Protein AF-G0ANR9-F1 (afdb_monomer_lite)

Sequence (68 aa):
MEFRFKAGSVFCYFKRLYRLLDKKRTNNHYSKVLFSMFTDLEQQVYKFYGKKYPEQGPLIKWIIKNLK

Structure (mmCIF, N/CA/C/O backbone):
data_AF-G0ANR9-F1
#
_entry.id   AF-G0ANR9-F1
#
loop_
_atom_site.group_PDB
_atom_site.id
_atom_site.type_symbol
_atom_site.label_atom_id
_atom_site.label_alt_id
_atom_site.label_comp_id
_atom_site.label_asym_id
_atom_site.label_entity_id
_atom_site.label_seq_id
_atom_site.pdbx_PDB_ins_code
_atom_site.Cartn_x
_atom_site.Cartn_y
_atom_site.Cartn_z
_atom_site.occupancy
_atom_site.B_iso_or_equiv
_atom_site.auth_seq_id
_atom_site.auth_comp_id
_atom_site.auth_asym_id
_atom_site.auth_atom_id
_atom_site.pdbx_PDB_model_num
ATOM 1 N N . MET A 1 1 ? 2.728 -10.204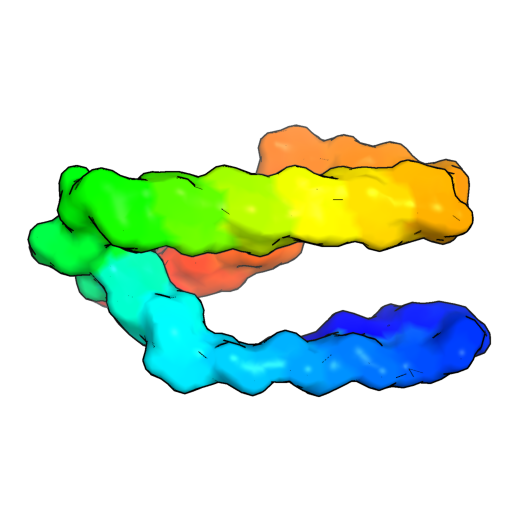 -0.806 1.00 55.47 1 MET A N 1
ATOM 2 C CA . MET A 1 1 ? 2.570 -9.275 0.328 1.00 55.47 1 MET A CA 1
ATOM 3 C C . MET A 1 1 ? 1.148 -9.470 0.820 1.00 55.47 1 MET A C 1
ATOM 5 O O . MET A 1 1 ? 0.239 -9.447 0.001 1.00 55.47 1 MET A O 1
ATOM 9 N N . GLU A 1 2 ? 0.986 -9.816 2.091 1.00 54.06 2 GLU A N 1
ATOM 10 C CA . GLU A 1 2 ? -0.306 -10.151 2.696 1.00 54.06 2 GLU A CA 1
ATOM 11 C C . GLU A 1 2 ? -0.749 -8.964 3.547 1.00 54.06 2 GLU A C 1
ATOM 13 O O . GLU A 1 2 ? -0.015 -8.544 4.443 1.00 54.06 2 GLU A O 1
ATOM 18 N N . PHE A 1 3 ? -1.926 -8.409 3.256 1.00 60.28 3 PHE A N 1
ATOM 19 C CA . PHE A 1 3 ? -2.527 -7.403 4.120 1.00 60.28 3 PHE A CA 1
ATOM 20 C C . PHE A 1 3 ? -3.458 -8.117 5.097 1.00 60.28 3 PHE A C 1
ATOM 22 O O . PHE A 1 3 ? -4.524 -8.615 4.724 1.00 60.28 3 PHE A O 1
ATOM 29 N N . ARG A 1 4 ? -3.021 -8.205 6.356 1.00 56.16 4 ARG A N 1
ATOM 30 C CA . ARG A 1 4 ? -3.837 -8.726 7.455 1.00 56.16 4 ARG A CA 1
ATOM 31 C C . ARG A 1 4 ? -4.739 -7.620 7.978 1.00 56.16 4 ARG A C 1
ATOM 33 O O . ARG A 1 4 ? -4.248 -6.598 8.459 1.00 56.16 4 ARG A O 1
ATOM 40 N N . PHE A 1 5 ? -6.045 -7.842 7.922 1.00 64.06 5 PHE A N 1
ATOM 41 C CA . PHE A 1 5 ? -7.040 -6.940 8.478 1.00 64.06 5 PHE A CA 1
ATOM 42 C C . PHE A 1 5 ? -7.797 -7.587 9.638 1.00 64.06 5 PHE A C 1
ATOM 44 O O . PHE A 1 5 ? -7.800 -8.801 9.826 1.00 64.06 5 PHE A O 1
ATOM 51 N N . LYS A 1 6 ? -8.467 -6.752 10.436 1.00 58.41 6 LYS A N 1
ATOM 52 C CA . LYS A 1 6 ? -9.191 -7.187 11.642 1.00 58.41 6 LYS A CA 1
ATOM 53 C C . LYS A 1 6 ? -10.406 -8.080 11.330 1.00 58.41 6 LYS A C 1
ATOM 55 O O . LYS A 1 6 ? -10.837 -8.822 12.198 1.00 58.41 6 LYS A O 1
ATOM 60 N N . ALA A 1 7 ? -10.936 -8.001 10.106 1.00 66.31 7 ALA A N 1
ATOM 61 C CA . ALA A 1 7 ? -12.107 -8.750 9.638 1.00 66.31 7 ALA A CA 1
ATOM 62 C C . ALA A 1 7 ? -11.767 -9.839 8.595 1.00 66.31 7 ALA A C 1
ATOM 64 O O . ALA A 1 7 ? -12.667 -10.424 8.005 1.00 66.31 7 ALA A O 1
ATOM 65 N N . GLY A 1 8 ? -10.479 -10.089 8.331 1.00 62.53 8 GLY A N 1
ATOM 66 C CA . GLY A 1 8 ? -10.033 -11.036 7.308 1.00 62.53 8 GLY A CA 1
ATOM 67 C C . GLY A 1 8 ? -8.668 -10.674 6.728 1.00 62.53 8 GLY A C 1
ATOM 68 O O . GLY A 1 8 ? -8.053 -9.681 7.109 1.00 62.53 8 GLY A O 1
ATOM 69 N N . SER A 1 9 ? -8.175 -11.472 5.787 1.00 60.75 9 SER A N 1
ATOM 70 C CA . SER A 1 9 ? -6.942 -11.174 5.050 1.00 60.75 9 SER A CA 1
ATOM 71 C C . SER A 1 9 ? -7.254 -11.011 3.569 1.00 60.75 9 SER A C 1
ATOM 73 O O . SER A 1 9 ? -8.054 -11.758 3.010 1.00 60.75 9 SER A O 1
ATOM 75 N N . VAL A 1 10 ? -6.633 -10.020 2.929 1.00 62.69 10 VAL A N 1
ATOM 76 C CA . VAL A 1 10 ? -6.682 -9.888 1.469 1.00 62.69 10 VAL A CA 1
ATOM 77 C C . VAL A 1 10 ? -5.332 -10.324 0.924 1.00 62.69 10 VAL A C 1
ATOM 79 O O . VAL A 1 10 ? -4.312 -9.650 1.106 1.00 62.69 10 VAL A O 1
ATOM 82 N N . PHE A 1 11 ? -5.330 -11.469 0.242 1.00 60.50 11 PHE A N 1
ATOM 83 C CA . PHE A 1 11 ? -4.205 -11.896 -0.578 1.00 60.50 11 PHE A CA 1
ATOM 84 C C . PHE A 1 11 ? -4.256 -11.157 -1.902 1.00 60.50 11 PHE A C 1
ATOM 86 O O . PHE A 1 11 ? -5.023 -11.478 -2.808 1.00 60.50 11 PHE A O 1
ATOM 93 N N . CYS A 1 12 ? -3.405 -10.155 -2.037 1.00 59.41 12 CYS A N 1
ATOM 94 C CA . CYS A 1 12 ? -3.234 -9.519 -3.322 1.00 59.41 12 CYS A CA 1
ATOM 95 C C . CYS A 1 12 ? -2.309 -10.387 -4.198 1.00 59.41 12 CYS A C 1
ATOM 97 O O . CYS A 1 12 ? -1.113 -10.550 -3.927 1.00 59.41 12 CYS A O 1
ATOM 99 N N . TYR A 1 13 ? -2.868 -10.962 -5.266 1.00 56.03 13 TYR A N 1
ATOM 100 C CA . TYR A 1 13 ? -2.132 -11.757 -6.253 1.00 56.03 13 TYR A CA 1
ATOM 101 C C . TYR A 1 13 ? -1.268 -10.850 -7.136 1.00 56.03 13 TYR A C 1
ATOM 103 O O . TYR A 1 13 ? -1.648 -10.377 -8.206 1.00 56.03 13 TYR A O 1
ATOM 111 N N . PHE A 1 14 ? -0.056 -10.596 -6.658 1.00 63.84 14 PHE A N 1
ATOM 112 C CA . PHE A 1 14 ? 0.830 -9.550 -7.156 1.00 63.84 14 PHE A CA 1
ATOM 113 C C . PHE A 1 14 ? 1.749 -9.942 -8.316 1.00 63.84 14 PHE A C 1
ATOM 115 O O . PHE A 1 14 ? 2.728 -9.245 -8.584 1.00 63.84 14 PHE A O 1
ATOM 122 N N . LYS A 1 15 ? 1.424 -10.989 -9.087 1.00 61.59 15 LYS A N 1
ATOM 123 C CA . LYS A 1 15 ? 2.218 -11.356 -10.279 1.00 61.59 15 LYS A CA 1
ATOM 124 C C . LYS A 1 15 ? 2.349 -10.181 -11.269 1.00 61.59 15 LYS A C 1
ATOM 126 O O . LYS A 1 15 ? 3.335 -10.088 -11.992 1.00 61.59 15 LYS A O 1
ATOM 131 N N . ARG A 1 16 ? 1.387 -9.245 -11.266 1.00 63.94 16 ARG A N 1
ATOM 132 C CA . ARG A 1 16 ? 1.418 -8.010 -12.072 1.00 63.94 16 ARG A CA 1
ATOM 133 C C . ARG A 1 16 ? 2.199 -6.847 -11.438 1.00 63.94 16 ARG A C 1
ATOM 135 O O . ARG A 1 16 ? 2.725 -6.042 -12.200 1.00 63.94 16 ARG A O 1
ATOM 142 N N . LEU A 1 17 ? 2.353 -6.772 -10.107 1.00 71.88 17 LEU A N 1
ATOM 143 C CA . LEU A 1 17 ? 3.126 -5.696 -9.452 1.00 71.88 17 LEU A CA 1
ATOM 144 C C . LEU A 1 17 ? 4.617 -5.762 -9.767 1.00 71.88 17 LEU A C 1
ATOM 146 O O . LEU A 1 17 ? 5.273 -4.728 -9.752 1.00 71.88 17 LEU A O 1
ATOM 150 N N . TYR A 1 18 ? 5.154 -6.942 -10.090 1.00 71.75 18 TYR A N 1
ATOM 151 C CA . TYR A 1 18 ? 6.555 -7.064 -10.502 1.00 71.75 18 TYR A CA 1
ATOM 152 C C . TYR A 1 18 ? 6.887 -6.139 -11.688 1.00 71.75 18 TYR A C 1
ATOM 154 O O . TYR A 1 18 ? 7.991 -5.618 -11.782 1.00 71.75 18 TYR A O 1
ATOM 162 N N . ARG A 1 19 ? 5.906 -5.845 -12.555 1.00 70.19 19 ARG A N 1
ATOM 163 C CA . ARG A 1 19 ? 6.074 -4.894 -13.665 1.00 70.19 19 ARG A CA 1
ATOM 164 C C . ARG A 1 19 ? 6.255 -3.442 -13.211 1.00 70.19 19 ARG A C 1
ATOM 166 O O . ARG A 1 19 ? 6.787 -2.659 -13.986 1.00 70.19 19 ARG A O 1
ATOM 173 N N . LEU A 1 20 ? 5.824 -3.085 -11.998 1.00 71.38 20 LEU A N 1
ATOM 174 C CA . LEU A 1 20 ? 6.057 -1.759 -11.416 1.00 71.38 20 LEU A CA 1
ATOM 175 C C . LEU A 1 20 ? 7.485 -1.599 -10.878 1.00 71.38 20 LEU A C 1
ATOM 177 O O . LEU A 1 20 ? 7.950 -0.469 -10.752 1.00 71.38 20 LEU A O 1
ATOM 181 N N . LEU A 1 21 ? 8.171 -2.711 -10.587 1.00 71.06 21 LEU A N 1
ATOM 182 C CA . LEU A 1 21 ? 9.553 -2.724 -10.097 1.00 71.06 21 LEU A CA 1
ATOM 183 C C . LEU A 1 21 ? 10.587 -2.520 -11.213 1.00 71.06 21 LEU A C 1
ATOM 185 O O . LEU A 1 21 ? 11.717 -2.139 -10.934 1.00 71.06 21 LEU A O 1
ATOM 189 N N . ASP A 1 22 ? 10.210 -2.752 -12.471 1.00 73.00 22 ASP A N 1
ATOM 190 C CA . ASP A 1 22 ? 11.076 -2.536 -13.629 1.00 73.00 22 ASP A CA 1
ATOM 191 C C . ASP A 1 22 ? 10.900 -1.110 -14.164 1.00 73.00 22 ASP A C 1
ATOM 193 O O . ASP A 1 22 ? 9.968 -0.842 -14.925 1.00 73.00 22 ASP A O 1
ATOM 197 N N . LYS A 1 23 ? 11.831 -0.210 -13.810 1.00 67.06 23 LYS A N 1
ATOM 198 C CA . LYS A 1 23 ? 11.861 1.207 -14.233 1.00 67.06 23 LYS A CA 1
ATOM 199 C C . LYS A 1 23 ? 11.610 1.412 -15.732 1.00 67.06 23 LYS A C 1
ATOM 201 O O . LYS A 1 23 ? 11.003 2.414 -16.108 1.00 67.06 23 LYS A O 1
ATOM 206 N N . LYS A 1 24 ? 12.042 0.481 -16.595 1.00 66.44 24 LYS A N 1
ATOM 207 C CA . LYS A 1 24 ? 11.834 0.577 -18.052 1.00 66.44 24 LYS A CA 1
ATOM 208 C C . LYS A 1 24 ? 10.374 0.345 -18.448 1.00 66.44 24 LYS A C 1
ATOM 210 O O . LYS A 1 24 ? 9.913 0.888 -19.447 1.00 66.44 24 LYS A O 1
ATOM 215 N N . ARG A 1 25 ? 9.632 -0.445 -17.668 1.00 63.19 25 ARG A N 1
ATOM 216 C CA . ARG A 1 25 ? 8.227 -0.812 -17.912 1.00 63.19 25 ARG A CA 1
ATOM 217 C C . ARG A 1 25 ? 7.239 -0.003 -17.071 1.00 63.19 25 ARG A C 1
ATOM 219 O O . ARG A 1 25 ? 6.063 0.071 -17.441 1.00 63.19 25 ARG A O 1
ATOM 226 N N . THR A 1 26 ? 7.684 0.652 -15.997 1.00 64.12 26 THR A N 1
ATOM 227 C CA . THR A 1 26 ? 6.830 1.493 -15.139 1.00 64.12 26 THR A CA 1
ATOM 228 C C . THR A 1 26 ? 6.305 2.739 -15.858 1.00 64.12 26 THR A C 1
ATOM 230 O O . THR A 1 26 ? 5.227 3.221 -15.522 1.00 64.12 26 THR A O 1
ATOM 233 N N . ASN A 1 27 ? 6.999 3.242 -16.888 1.00 67.00 27 ASN A N 1
ATOM 234 C CA . ASN A 1 27 ? 6.545 4.429 -17.627 1.00 67.00 27 ASN A CA 1
ATOM 235 C C . ASN A 1 27 ? 5.424 4.141 -18.648 1.00 67.00 27 ASN A C 1
ATOM 237 O O . ASN A 1 27 ? 4.865 5.071 -19.229 1.00 67.00 27 ASN A O 1
ATOM 241 N N . ASN A 1 28 ? 5.066 2.871 -18.866 1.00 78.38 28 ASN A N 1
ATOM 242 C CA . ASN A 1 28 ? 3.963 2.524 -19.755 1.00 78.38 28 ASN A CA 1
ATOM 243 C C . ASN A 1 28 ? 2.613 2.958 -19.146 1.00 78.38 28 ASN A C 1
ATOM 245 O O . ASN A 1 28 ? 2.405 2.854 -17.936 1.00 78.38 28 ASN A O 1
ATOM 249 N N . HIS A 1 29 ? 1.676 3.393 -19.990 1.00 80.12 29 HIS A N 1
ATOM 250 C CA . HIS A 1 29 ? 0.322 3.803 -19.605 1.00 80.12 29 HIS A CA 1
ATOM 251 C C . HIS A 1 29 ? -0.368 2.754 -18.721 1.00 80.12 29 HIS A C 1
ATOM 253 O O . HIS A 1 29 ? -0.910 3.078 -17.668 1.00 80.12 29 HIS A O 1
ATOM 259 N N . TYR A 1 30 ? -0.257 1.475 -19.094 1.00 77.00 30 TYR A N 1
ATOM 260 C CA . TYR A 1 30 ? -0.832 0.372 -18.323 1.00 77.00 30 TYR A CA 1
ATOM 261 C C . TYR A 1 30 ? -0.298 0.312 -16.884 1.00 77.00 30 TYR A C 1
ATOM 263 O O . TYR A 1 30 ? -1.058 0.099 -15.945 1.00 77.00 30 TYR A O 1
ATOM 271 N N . SER A 1 31 ? 1.005 0.528 -16.703 1.00 75.69 31 SER A N 1
ATOM 272 C CA . SER A 1 31 ? 1.659 0.508 -15.393 1.00 75.69 31 SER A CA 1
ATOM 273 C C . SER A 1 31 ? 1.203 1.680 -14.518 1.00 75.69 31 SER A C 1
ATOM 275 O O . SER A 1 31 ? 0.962 1.486 -13.329 1.00 75.69 31 SER A O 1
ATOM 277 N N . LYS A 1 32 ? 1.009 2.868 -15.108 1.00 81.31 32 LYS A N 1
ATOM 278 C CA . LYS A 1 32 ? 0.471 4.049 -14.410 1.00 81.31 32 LYS A CA 1
ATOM 279 C C . LYS A 1 32 ? -0.971 3.834 -13.950 1.00 81.31 32 LYS A C 1
ATOM 281 O O . LYS A 1 32 ? -1.274 4.079 -12.786 1.00 81.31 32 LYS A O 1
ATOM 286 N N . VAL A 1 33 ? -1.831 3.309 -14.827 1.00 85.25 33 VAL A N 1
ATOM 287 C CA . VAL A 1 33 ? -3.226 2.972 -14.486 1.00 85.25 33 VAL A CA 1
ATOM 288 C C . VAL A 1 33 ? -3.272 1.938 -13.362 1.00 85.25 33 VAL A C 1
ATOM 290 O O . VAL A 1 33 ? -3.992 2.118 -12.384 1.00 85.25 33 VAL A O 1
ATOM 293 N N . LEU A 1 34 ? -2.459 0.884 -13.464 1.00 82.00 34 LEU A N 1
ATOM 294 C CA . LEU A 1 34 ? -2.380 -0.168 -12.452 1.00 82.00 34 LEU A CA 1
ATOM 295 C C . LEU A 1 34 ? -1.926 0.394 -11.095 1.00 82.00 34 LEU A C 1
ATOM 297 O O . LEU A 1 34 ? -2.507 0.061 -10.067 1.00 82.00 34 LEU A O 1
ATOM 301 N N . PHE A 1 35 ? -0.924 1.276 -11.089 1.00 81.94 35 PHE A N 1
ATOM 302 C CA . PHE A 1 35 ? -0.450 1.950 -9.880 1.00 81.94 35 PHE A CA 1
ATOM 303 C C . PHE A 1 35 ? -1.524 2.848 -9.246 1.00 81.94 35 PHE A C 1
ATOM 305 O O . PHE A 1 35 ? -1.706 2.804 -8.028 1.00 81.94 35 PHE A O 1
ATOM 312 N N . SER A 1 36 ? -2.268 3.608 -10.056 1.00 84.31 36 SER A N 1
ATOM 313 C CA . SER A 1 36 ? -3.386 4.430 -9.573 1.00 84.31 36 SER A CA 1
ATOM 314 C C . SER A 1 36 ? -4.468 3.564 -8.934 1.00 84.31 36 SER A C 1
ATOM 316 O O . SER A 1 36 ? -4.819 3.796 -7.785 1.00 84.31 36 SER A O 1
ATOM 318 N N . MET A 1 37 ? -4.900 2.493 -9.613 1.00 85.38 37 MET A N 1
ATOM 319 C CA . MET A 1 37 ? -5.903 1.562 -9.082 1.00 85.38 37 MET A CA 1
ATOM 320 C C . MET A 1 37 ? -5.497 0.982 -7.723 1.00 85.38 37 MET A C 1
ATOM 322 O O . MET A 1 37 ? -6.321 0.906 -6.817 1.00 85.38 37 MET A O 1
ATOM 326 N N . PHE A 1 38 ? -4.231 0.582 -7.557 1.00 82.94 38 PHE A N 1
ATOM 327 C CA . PHE A 1 38 ? -3.753 0.066 -6.272 1.00 82.94 38 PHE A CA 1
ATOM 328 C C . PHE A 1 38 ? -3.709 1.139 -5.183 1.00 82.94 38 PHE A C 1
ATOM 330 O O . PHE A 1 38 ? -4.036 0.841 -4.038 1.00 82.94 38 PHE A O 1
ATOM 337 N N . THR A 1 39 ? -3.332 2.368 -5.535 1.00 83.69 39 THR A N 1
ATOM 338 C CA . THR A 1 39 ? -3.264 3.490 -4.590 1.00 83.69 39 THR A CA 1
ATOM 339 C C . THR A 1 39 ? -4.665 3.902 -4.132 1.00 83.69 39 THR A C 1
ATOM 341 O O . THR A 1 39 ? -4.892 4.084 -2.937 1.00 83.69 39 THR A O 1
ATOM 344 N N . ASP A 1 40 ? -5.626 3.968 -5.055 1.00 87.44 40 ASP A N 1
ATOM 345 C CA . ASP A 1 40 ? -7.030 4.257 -4.752 1.00 87.44 40 ASP A CA 1
ATOM 346 C C . ASP A 1 40 ? -7.636 3.180 -3.849 1.00 87.44 40 ASP A C 1
ATOM 348 O O . ASP A 1 40 ? -8.307 3.488 -2.862 1.00 87.44 40 ASP A O 1
ATOM 352 N N . LEU A 1 41 ? -7.353 1.907 -4.140 1.00 84.69 41 LEU A N 1
ATOM 353 C CA . LEU A 1 41 ? -7.831 0.781 -3.341 1.00 84.69 41 LEU A CA 1
ATOM 354 C C . LEU A 1 41 ? -7.218 0.800 -1.933 1.00 84.69 41 LEU A C 1
ATOM 356 O O . LEU A 1 41 ? -7.926 0.596 -0.949 1.00 84.69 41 LEU A O 1
ATOM 360 N N . GLU A 1 42 ? -5.928 1.122 -1.812 1.00 83.00 42 GLU A N 1
ATOM 361 C CA . GLU A 1 42 ? -5.263 1.299 -0.518 1.00 83.00 42 GLU A CA 1
ATOM 362 C C . GLU A 1 42 ? -5.916 2.433 0.291 1.00 83.00 42 GLU A C 1
ATOM 364 O O . GLU A 1 42 ? -6.270 2.239 1.455 1.00 83.00 42 GLU A O 1
ATOM 369 N N . GLN A 1 43 ? -6.180 3.589 -0.325 1.00 85.56 43 GLN A N 1
ATOM 370 C CA . GLN A 1 43 ? -6.880 4.698 0.329 1.00 85.56 43 GLN A CA 1
ATOM 371 C C . GLN A 1 43 ? -8.304 4.331 0.763 1.00 85.56 43 GLN A C 1
ATOM 373 O O . GLN A 1 43 ? -8.714 4.686 1.871 1.00 85.56 43 GLN A O 1
ATOM 378 N N . GLN A 1 44 ? -9.064 3.628 -0.080 1.00 85.62 44 GLN A N 1
ATOM 379 C CA . GLN A 1 44 ? -10.415 3.168 0.253 1.00 85.62 44 GLN A CA 1
ATOM 380 C C . GLN A 1 44 ? -10.406 2.212 1.444 1.00 85.62 44 GLN A C 1
ATOM 382 O O . GLN A 1 44 ? -11.233 2.348 2.341 1.00 85.62 44 GLN A O 1
ATOM 387 N N . VAL A 1 45 ? -9.436 1.300 1.505 1.00 81.31 45 VAL A N 1
ATOM 388 C CA . VAL A 1 45 ? -9.251 0.399 2.647 1.00 81.31 45 VAL A CA 1
ATOM 389 C C . VAL A 1 45 ? -8.915 1.183 3.917 1.00 81.31 45 VAL A C 1
ATOM 391 O O . VAL A 1 45 ? -9.501 0.934 4.970 1.00 81.31 45 VAL A O 1
ATOM 394 N N . TYR A 1 46 ? -8.016 2.167 3.843 1.00 84.06 46 TYR A N 1
ATOM 395 C CA . TYR A 1 46 ? -7.710 3.029 4.989 1.00 84.06 46 TYR 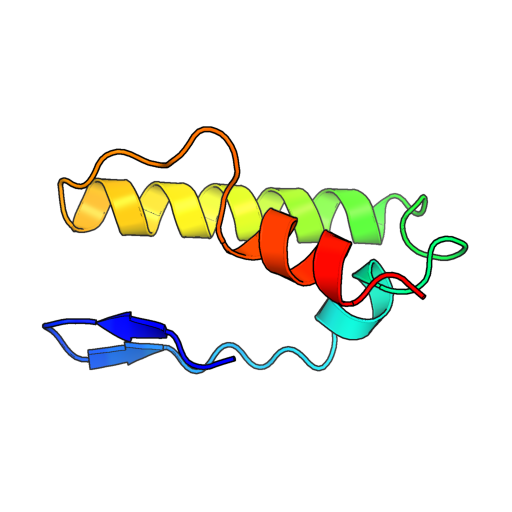A CA 1
ATOM 396 C C . TYR A 1 46 ? -8.948 3.800 5.473 1.00 84.06 46 TYR A C 1
ATOM 398 O O . TYR A 1 46 ? -9.225 3.800 6.674 1.00 84.06 46 TYR A O 1
ATOM 406 N N . LYS A 1 47 ? -9.736 4.371 4.548 1.00 86.50 47 LYS A N 1
ATOM 407 C CA . LYS A 1 47 ? -11.020 5.030 4.847 1.00 86.50 47 LYS A CA 1
ATOM 408 C C . LYS A 1 47 ? -12.027 4.070 5.482 1.00 86.50 47 LYS A C 1
ATOM 410 O O . LYS A 1 47 ? -12.641 4.431 6.479 1.00 86.50 47 LYS A O 1
ATOM 415 N N . PHE A 1 48 ? -12.154 2.850 4.959 1.00 83.44 48 PHE A N 1
ATOM 416 C CA . PHE A 1 48 ? -13.044 1.816 5.493 1.00 83.44 48 PHE A CA 1
ATOM 417 C C . PHE A 1 48 ? -12.727 1.480 6.957 1.00 83.44 48 PHE A C 1
ATOM 419 O O . PHE A 1 48 ? -13.629 1.333 7.774 1.00 83.44 48 PHE A O 1
ATOM 426 N N . TYR A 1 49 ? -11.442 1.429 7.317 1.00 80.38 49 TYR A N 1
ATOM 427 C CA . TYR A 1 49 ? -11.005 1.213 8.699 1.00 80.38 49 TYR A CA 1
ATOM 428 C C . TYR A 1 49 ? -10.955 2.490 9.556 1.00 80.38 49 TYR A C 1
ATOM 430 O O . TYR A 1 49 ? -10.479 2.428 10.691 1.00 80.38 49 TYR A O 1
ATOM 438 N N . GLY A 1 50 ? -11.391 3.644 9.036 1.00 83.81 50 GLY A N 1
ATOM 439 C CA . GLY A 1 50 ? -11.328 4.930 9.739 1.00 83.81 50 GLY A CA 1
ATOM 440 C C . GLY A 1 50 ? -9.900 5.397 10.051 1.00 83.81 50 GLY A C 1
ATOM 441 O O . GLY A 1 50 ? -9.689 6.176 10.979 1.00 83.81 50 GLY A O 1
ATOM 442 N N . LYS A 1 51 ? -8.897 4.901 9.316 1.00 83.56 51 LYS A N 1
ATOM 443 C CA . LYS A 1 51 ? -7.478 5.223 9.522 1.00 83.56 51 LYS A CA 1
ATOM 444 C C . LYS A 1 51 ? -7.026 6.318 8.560 1.00 83.56 51 LYS A C 1
ATOM 446 O O . LYS A 1 51 ? -7.426 6.348 7.399 1.00 83.56 51 LYS A O 1
ATOM 451 N N . LYS A 1 52 ? -6.115 7.182 9.018 1.00 83.94 52 LYS A N 1
ATOM 452 C CA . LYS A 1 52 ? -5.448 8.156 8.142 1.00 83.94 52 LYS A CA 1
ATOM 453 C C . LYS A 1 52 ? -4.485 7.441 7.198 1.00 83.94 52 LYS A C 1
ATOM 455 O O . LYS A 1 52 ? -3.644 6.660 7.645 1.00 83.94 52 LYS A O 1
ATOM 460 N N . TYR A 1 53 ? -4.618 7.722 5.907 1.00 80.88 53 TYR A N 1
ATOM 461 C CA . TYR A 1 53 ? -3.669 7.273 4.898 1.00 80.88 53 TYR A CA 1
ATOM 462 C C . TYR A 1 53 ? -2.344 8.042 5.073 1.00 80.88 53 TYR A C 1
ATOM 464 O O . TYR A 1 53 ? -2.380 9.268 5.197 1.00 80.88 53 TYR A O 1
ATOM 472 N N . PRO A 1 54 ? -1.190 7.360 5.156 1.00 79.62 54 PRO A N 1
ATOM 473 C CA . PRO A 1 54 ? 0.103 8.021 5.322 1.00 79.62 54 PRO A CA 1
ATOM 474 C C . PRO A 1 54 ? 0.512 8.790 4.054 1.00 79.62 54 PRO A C 1
ATOM 476 O O . PRO A 1 54 ? 0.136 8.396 2.954 1.00 79.62 54 PRO A O 1
ATOM 479 N N . GLU A 1 55 ? 1.344 9.834 4.186 1.00 74.00 55 GLU A N 1
ATOM 480 C CA . GLU A 1 55 ? 1.861 10.617 3.038 1.00 74.00 5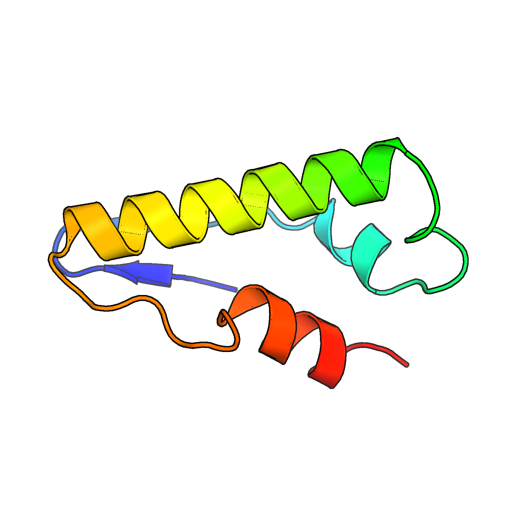5 GLU A CA 1
ATOM 481 C C . GLU A 1 55 ? 2.544 9.742 1.975 1.00 74.00 55 GLU A C 1
ATOM 483 O O . GLU A 1 55 ? 2.435 9.999 0.779 1.00 74.00 55 GLU A O 1
ATOM 488 N N . GLN A 1 56 ? 3.208 8.666 2.408 1.00 75.19 56 GLN A N 1
ATOM 489 C CA . GLN A 1 56 ? 3.682 7.596 1.534 1.00 75.19 56 GLN A CA 1
ATOM 490 C C . GLN A 1 56 ? 2.986 6.285 1.890 1.00 75.19 56 GLN A C 1
ATOM 492 O O . GLN A 1 56 ? 3.269 5.684 2.936 1.00 75.19 56 GLN A O 1
ATOM 497 N N . GLY A 1 57 ? 2.108 5.842 0.987 1.00 79.75 57 GLY A N 1
ATOM 498 C CA . GLY A 1 57 ? 1.408 4.564 1.071 1.00 79.75 57 GLY A CA 1
ATOM 499 C C . GLY A 1 57 ? 2.363 3.370 1.202 1.00 79.75 57 GLY A C 1
ATOM 500 O O . GLY A 1 57 ? 3.465 3.397 0.633 1.00 79.75 57 GLY A O 1
ATOM 501 N N . PRO A 1 58 ? 1.978 2.311 1.937 1.00 79.81 58 PRO A N 1
ATOM 502 C CA . PRO A 1 58 ? 2.727 1.056 2.007 1.00 79.81 58 PRO A CA 1
ATOM 503 C C . PRO A 1 58 ? 3.154 0.515 0.633 1.00 79.81 58 PRO A C 1
ATOM 505 O O . PRO A 1 58 ? 4.286 0.036 0.498 1.00 79.81 58 PRO A O 1
ATOM 508 N N . LEU A 1 59 ? 2.307 0.654 -0.395 1.00 79.75 59 LEU A N 1
ATOM 509 C CA . LEU A 1 59 ? 2.634 0.289 -1.777 1.00 79.75 59 LEU A CA 1
ATOM 510 C C . LEU A 1 59 ? 3.875 1.033 -2.303 1.00 79.75 59 LEU A C 1
ATOM 512 O O . LEU A 1 59 ? 4.804 0.408 -2.818 1.00 79.75 59 LEU A O 1
ATOM 516 N N . ILE A 1 60 ? 3.918 2.359 -2.139 1.00 81.88 60 ILE A N 1
ATOM 517 C CA . ILE A 1 60 ? 5.026 3.212 -2.596 1.00 81.88 60 ILE A CA 1
ATOM 518 C C . ILE A 1 60 ? 6.315 2.835 -1.871 1.00 81.88 60 ILE A C 1
ATOM 520 O O . ILE A 1 60 ? 7.348 2.633 -2.509 1.00 81.88 60 ILE A O 1
ATOM 524 N N . LYS A 1 61 ? 6.250 2.665 -0.545 1.00 83.56 61 LYS A N 1
ATOM 525 C CA . LYS A 1 61 ? 7.409 2.253 0.261 1.00 83.56 61 LYS A CA 1
ATOM 526 C C . LYS A 1 61 ? 7.968 0.909 -0.194 1.00 83.56 61 LYS A C 1
ATOM 528 O O . LYS A 1 61 ? 9.184 0.739 -0.271 1.00 83.56 61 LYS A O 1
ATOM 533 N N . TRP A 1 62 ? 7.098 -0.046 -0.517 1.00 83.50 62 TRP A N 1
ATOM 534 C CA . TRP A 1 62 ? 7.532 -1.339 -1.030 1.00 83.50 62 TRP A CA 1
ATOM 535 C C . TRP A 1 62 ? 8.144 -1.237 -2.428 1.00 83.50 62 TRP A C 1
ATOM 537 O O . TRP A 1 62 ? 9.182 -1.851 -2.660 1.00 83.50 62 TRP A O 1
ATOM 547 N N . ILE A 1 63 ? 7.556 -0.448 -3.332 1.00 80.69 63 ILE A N 1
ATOM 548 C CA . ILE A 1 63 ? 8.108 -0.222 -4.675 1.00 80.69 63 ILE A CA 1
ATOM 549 C C . ILE A 1 63 ? 9.503 0.397 -4.575 1.00 80.69 63 ILE A C 1
ATOM 551 O O . ILE A 1 63 ? 10.426 -0.139 -5.173 1.00 80.69 63 ILE A O 1
ATOM 555 N N . ILE A 1 64 ? 9.689 1.445 -3.765 1.00 81.75 64 ILE A N 1
ATOM 556 C CA . ILE A 1 64 ? 11.001 2.082 -3.552 1.00 81.75 64 ILE A CA 1
ATOM 557 C C . ILE A 1 64 ? 12.015 1.077 -2.992 1.00 81.75 64 ILE A C 1
ATOM 559 O O . ILE A 1 64 ? 13.133 0.999 -3.488 1.00 81.75 64 ILE A O 1
ATOM 563 N N . LYS A 1 65 ? 11.624 0.269 -1.997 1.00 83.00 65 LYS A N 1
ATOM 564 C CA . LYS A 1 65 ? 12.502 -0.744 -1.387 1.00 83.00 65 LYS A CA 1
ATOM 565 C C . LYS A 1 65 ? 12.933 -1.846 -2.366 1.00 83.00 65 LYS A C 1
ATOM 567 O O . LYS A 1 65 ? 13.992 -2.436 -2.181 1.00 83.00 65 LYS A O 1
ATOM 572 N N . ASN A 1 66 ? 12.098 -2.167 -3.354 1.00 80.19 66 ASN A N 1
ATOM 573 C CA . ASN A 1 66 ? 12.332 -3.266 -4.296 1.00 80.19 66 ASN A CA 1
ATOM 574 C C . ASN A 1 66 ? 12.731 -2.790 -5.700 1.00 80.19 66 ASN A C 1
ATOM 576 O O . ASN A 1 66 ? 12.985 -3.628 -6.565 1.00 80.19 66 ASN A O 1
ATOM 580 N N . LEU A 1 67 ? 12.788 -1.477 -5.932 1.00 76.31 67 LEU A N 1
ATOM 581 C CA . LEU A 1 67 ? 13.361 -0.895 -7.135 1.00 76.31 67 LEU A CA 1
ATOM 582 C C . LEU A 1 67 ? 14.869 -1.193 -7.116 1.00 76.31 67 LEU A C 1
ATOM 584 O O . LEU A 1 67 ? 15.602 -0.617 -6.313 1.00 76.31 67 LEU A O 1
ATOM 588 N N . LYS A 1 68 ? 15.313 -2.121 -7.964 1.00 57.69 68 LYS A N 1
ATOM 589 C CA . LYS A 1 68 ? 16.731 -2.358 -8.260 1.00 57.69 68 LYS A CA 1
ATOM 590 C C . LYS A 1 68 ? 17.096 -1.705 -9.585 1.00 57.69 68 LYS A C 1
ATOM 592 O O . LYS A 1 68 ? 16.244 -1.727 -10.502 1.00 57.69 68 LYS A O 1
#

Organism: Borrelia bissettiae (strain DSM 17990 / CIP 109136 / DN127) (NCBI:txid521010)

pLDDT: mean 74.29, std 9.88, range [54.06, 87.44]

InterPro domains:
  IPR004180 Protein of unknown function DUF226, Borrelia species [PF02890] (1-66)

Secondary structure (DSSP, 8-state):
-EEEETTEEEE--GGGTHHHH-HHHHTSHHHHHHHHHHHHHHHHHHHHTTPPPPSS-HHHHHHHHH--

Foldseek 3Di:
DWDDDPVGIDDDPCPVVVLCLPPVRCPDPVNVVVVVVVVVVQVVVCVVVVHDADPQHPSNVVSVVSND

Radius of gyration: 12.63 Å; chains: 1; bounding box: 30×22×31 Å

=== Feature glossary ===
Legend for the data blocks above and below:

— What the protein is —

The amino-acid sequence is the protein's primary structure: the linear order of residues from the N-te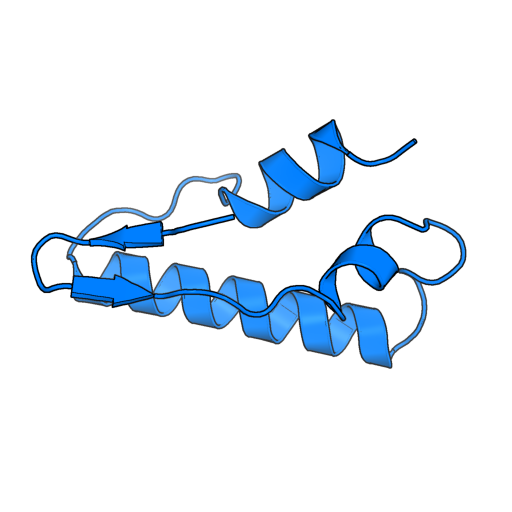rminus to the C-terminus, written in one-letter cod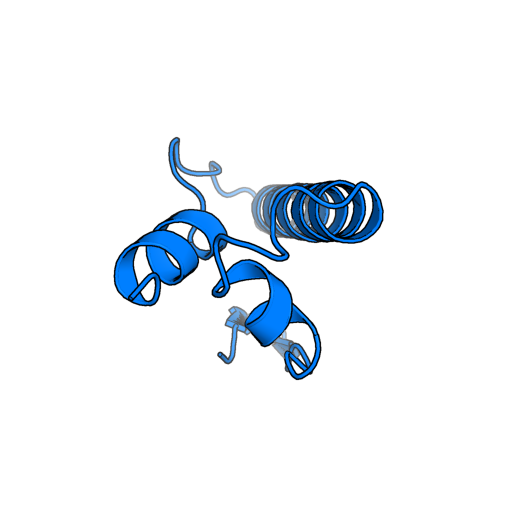e. Everything else here — the 3D coordinates, the secondary structure, the domain annotations — is ultimately a consequence of this string.

Database cross-references. InterPro integrates a dozen domain/family signature databases into unified entries with residue-range hits. GO terms attach function/process/location labels with evidence codes. CATH codes position the fold in a four-level structural taxonomy. Organism is the NCBI-taxonomy species name.

— Where its atoms are —

The mmCIF block holds the 3D Cartesian coordinates of each backbone atom (N, Cα, C, O) in ångströms. mmCIF is the PDB's canonical archive format — a tagged-loop text representation of the atomic model.

The six renders are orthographic views along the three Cartesian axes in both directions. Representation (cartoon, sticks, or surface) and color scheme (sequence-rainbow or by-chain) vary across proteins so the training set covers all the common visualization conventions.

— Local backbone conformation —

Secondary structure is the local, repeating backbone conformation. DSSP classifies it into eight states by reading the hydrogen-bond network: three helix types (H, G, I), two β types (E, B), two non-regular types (T, S), and unstructured coil (-).

SS3 is a coarse helix/strand/coil call (letters a/b/c) made by the P-SEA algorithm from inter-Cα distances and dihedrals. It is less detailed than DSSP but needs only Cα positions.

Backbone dihedral angles. Every residue except chain termini has a φ (preceding-C → N → Cα → C) and a ψ (N → Cα → C → next-N). They are reported in degrees following the IUPAC sign convention. Secondary structure is essentially a statement about which (φ, ψ) basin each residue occupies.

— Global shape and packing —

The geometric summary reports three shape descriptors. Rg (radius of gyration) measures how spread out the Cα atoms are about their centre of mass; compact globular proteins have small Rg, elongated or unfolded ones large. Cα contacts (<8 Å, |i−j|>4) count long-range residue pairs in spatial proximity — high for tightly packed folds, near zero for rods or random coil. The bounding-box extents give the protein's footprint along x, y, z in Å.

Solvent accessibility: the surface area of each residue that a 1.4 Å water probe can touch, in Å². When only backbone atoms are present the absolute values are lower than full-atom SASA (side chains contribute most of the area) and are flagged as backbone-only.

Plot images: a contact map (which residues are close in 3D, as an N×N binary image), a Ramachandran sc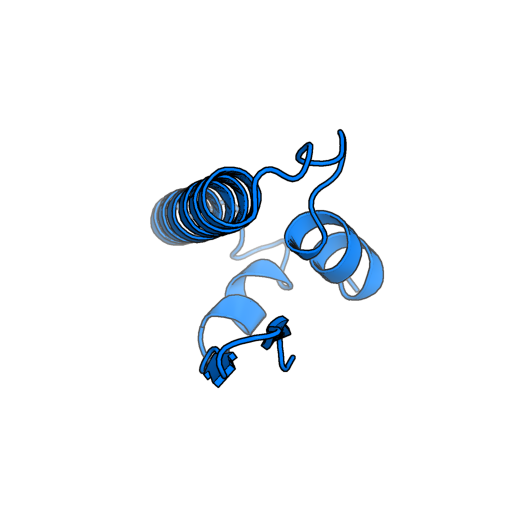atter (backbone torsion angles, revealing secondary-structure composition at a glance), and — for AlphaFold structures — a PAE heatmap (pairwise prediction confidence).

— Structural neighborhood —

Foldseek's 3Di representation compresses backbone geometry into a per-residue letter drawn from a learned twenty-state alphabet. It captures the tertiary interaction pattern around each residue — which residues are packed against it in space, regardless of where they are in sequence.

Structural nearest neighbors (via Foldseek easy-search vs the PDB). Reported per hit: target PDB id, E-value, and alignment TM-score. A TM-score above ~0.5 is the conventional threshold for 'same fold'.

— Confidence and disorder —

pLDDT (predicted Local Distance Difference Test) is AlphaFold's per-residue confidence score, ranging from 0 to 100. Values above 90 indicate high confidence (typically well-packed cores); 70–90 is confident; 50–70 low confidence; below 50 usually means the region is disordered or the prediction is unreliable there. AlphaFold stores pLDDT in the mmCIF B-factor column.

For experimental (PDB) structures, the B-factor (temperature factor) quantifies the positional spread of each atom in the crystal — a combination of thermal vibration and static disorder — in units of Å². High B-factors mark flexible loops or poorly resolved regions; low B-factors mark the rigid, well-ordered core.

Predicted Aligned Error (PAE) is an AlphaFold confidence matrix: entry (i, j) is the expected error in the position of residue j, in ångströms, when the prediction is superimposed on the true structure at residue i. Low PAE within a block of residues means that block is internally rigid and well-predicted; high PAE between two blocks means their relative placement is uncertain even if each block individually is confident.